Protein AF-A0A8T7CJ68-F1 (afdb_monomer)

Radius of gyration: 16.73 Å; Cα contacts (8 Å, |Δi|>4): 146; chains: 1; bounding box: 35×22×55 Å

Secondary structure (DSSP, 8-state):
-HHHHHHHHHHHTS-HHHHHHHHHHHHHHHHHHTTSSS-EEEEEEEETTEEEEEEEESSHHHHHHHHHHHHTTTEEEEEEEEEEETTEEEEEEEEEE---

Solvent-accessible surface area (backbone atoms only — not comparable to full-atom values): 5619 Å² total; per-residue (Å²): 119,75,67,62,56,54,52,55,48,57,64,67,64,67,47,78,56,60,61,51,55,48,53,53,53,49,50,45,48,52,57,29,53,72,77,52,80,81,60,44,82,78,46,80,48,78,59,95,72,31,41,43,37,32,36,38,25,72,42,68,67,58,54,53,49,38,32,50,50,34,36,75,70,62,32,36,47,42,79,78,43,77,41,83,49,90,91,29,23,42,33,31,39,40,32,31,72,48,85,127

Foldseek 3Di:
DVPVVVVVVVVVVPDPVLVVLVVVLVVLLVVLPVVDPPKDWDDWDDDDQKIKTKMKAQDVVSVV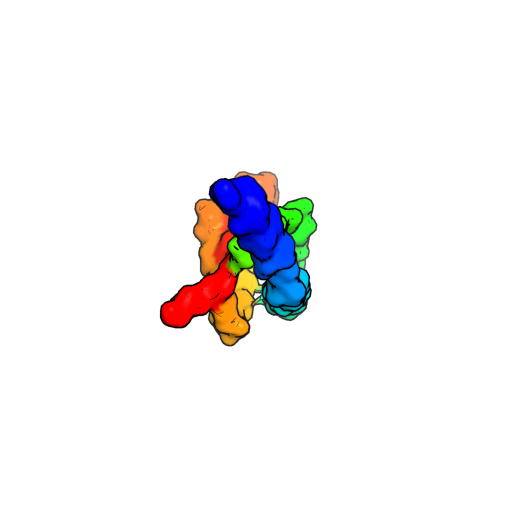SSQVSSVVVQKHKDFPDWDDDPRITTTIIMIGGDDD

Structure (mmCIF, N/CA/C/O backbone):
data_AF-A0A8T7CJ68-F1
#
_entry.id   AF-A0A8T7CJ68-F1
#
loop_
_atom_site.group_PDB
_atom_site.id
_atom_site.type_symbol
_atom_site.label_atom_id
_atom_site.label_alt_id
_atom_site.label_comp_id
_atom_site.label_asym_id
_atom_site.label_entity_id
_atom_site.label_seq_id
_atom_site.pdbx_PDB_ins_code
_atom_site.Cartn_x
_atom_site.Cartn_y
_atom_site.Cartn_z
_atom_site.occupancy
_atom_site.B_iso_or_equiv
_atom_site.auth_seq_id
_atom_site.auth_comp_id
_atom_site.auth_asym_id
_atom_site.auth_atom_id
_atom_site.pdbx_PDB_model_num
ATOM 1 N N . MET A 1 1 ? 7.778 11.797 -43.935 1.00 58.72 1 MET A N 1
ATOM 2 C CA . MET A 1 1 ? 8.279 10.645 -43.151 1.00 58.72 1 MET A CA 1
ATOM 3 C C . MET A 1 1 ? 7.898 10.678 -41.662 1.00 58.72 1 MET A C 1
ATOM 5 O O . MET A 1 1 ? 8.256 9.753 -40.956 1.00 58.72 1 MET A O 1
ATOM 9 N N . LEU A 1 2 ? 7.086 11.637 -41.191 1.00 69.50 2 LEU A N 1
ATOM 10 C CA . LEU A 1 2 ? 6.730 11.780 -39.765 1.00 69.50 2 LEU A CA 1
ATOM 11 C C . LEU A 1 2 ? 5.859 10.653 -39.166 1.00 69.50 2 LEU A C 1
ATOM 13 O O . LEU A 1 2 ? 5.864 10.462 -37.957 1.00 69.50 2 LEU A O 1
ATOM 17 N N . GLN A 1 3 ? 5.110 9.898 -39.975 1.00 66.50 3 GLN A N 1
ATOM 18 C CA . GLN A 1 3 ? 4.157 8.897 -39.461 1.00 66.50 3 GLN A CA 1
ATOM 19 C C . GLN A 1 3 ? 4.802 7.535 -39.153 1.00 66.50 3 GLN A C 1
ATOM 21 O O . GLN A 1 3 ? 4.348 6.822 -38.261 1.00 66.50 3 GLN A O 1
ATOM 26 N N . LEU A 1 4 ? 5.886 7.179 -39.849 1.00 71.75 4 LEU A N 1
ATOM 27 C CA . LEU A 1 4 ? 6.568 5.895 -39.652 1.00 71.75 4 LEU A CA 1
ATOM 28 C C . LEU A 1 4 ? 7.391 5.887 -38.350 1.00 71.75 4 LEU A C 1
ATOM 30 O O . LEU A 1 4 ? 7.451 4.875 -37.655 1.00 71.75 4 LEU A O 1
ATOM 34 N N . GLU A 1 5 ? 7.964 7.036 -37.981 1.00 65.69 5 GLU A N 1
ATOM 35 C CA . GLU A 1 5 ? 8.721 7.223 -36.735 1.00 65.69 5 GLU A CA 1
ATOM 36 C C . GLU A 1 5 ? 7.823 7.187 -35.489 1.00 65.69 5 GLU A C 1
ATOM 38 O O . GLU A 1 5 ? 8.207 6.623 -34.460 1.00 65.69 5 GLU A O 1
ATOM 43 N N . GLN A 1 6 ? 6.601 7.725 -35.590 1.00 69.44 6 GLN A N 1
ATOM 44 C CA . GLN A 1 6 ? 5.601 7.661 -34.517 1.00 69.44 6 GLN A CA 1
ATOM 45 C C . GLN A 1 6 ? 5.157 6.216 -34.258 1.00 69.44 6 GLN A C 1
ATOM 47 O O . GLN A 1 6 ? 5.093 5.782 -33.107 1.00 69.44 6 GLN A O 1
ATOM 52 N N . LEU A 1 7 ? 4.946 5.437 -35.323 1.00 66.69 7 LEU A N 1
ATOM 53 C CA . LEU A 1 7 ? 4.584 4.025 -35.214 1.00 66.69 7 LEU A CA 1
ATOM 54 C C . LEU A 1 7 ? 5.736 3.187 -34.630 1.00 66.69 7 LEU A C 1
ATOM 56 O O . LEU A 1 7 ? 5.523 2.399 -33.711 1.00 66.69 7 LEU A O 1
ATOM 60 N N . ALA A 1 8 ? 6.977 3.411 -35.073 1.00 69.56 8 ALA A N 1
ATOM 61 C CA . ALA A 1 8 ? 8.150 2.710 -34.542 1.00 69.56 8 ALA A CA 1
ATOM 62 C C . ALA A 1 8 ? 8.456 3.052 -33.070 1.00 69.56 8 ALA A C 1
ATOM 64 O O . ALA A 1 8 ? 8.986 2.210 -32.343 1.00 69.56 8 ALA A O 1
ATOM 65 N N . SER A 1 9 ? 8.119 4.265 -32.621 1.00 62.09 9 SER A N 1
ATOM 66 C CA . SER A 1 9 ? 8.210 4.662 -31.208 1.00 62.09 9 SER A CA 1
ATOM 67 C C . SER A 1 9 ? 7.143 3.976 -30.353 1.00 62.09 9 SER A C 1
ATOM 69 O O . SER A 1 9 ? 7.448 3.520 -29.255 1.00 62.09 9 SER A O 1
ATOM 71 N N . SER A 1 10 ? 5.919 3.816 -30.872 1.00 64.12 10 SER A N 1
ATOM 72 C CA . SER A 1 10 ? 4.845 3.108 -30.157 1.00 64.12 10 SER A CA 1
ATOM 73 C C . SER A 1 10 ? 5.138 1.616 -29.957 1.00 64.12 10 SER A C 1
ATOM 75 O O . SER A 1 10 ? 4.824 1.061 -28.911 1.00 64.12 10 SER A O 1
ATOM 77 N N . LEU A 1 11 ? 5.824 0.988 -30.919 1.00 63.09 11 LEU A N 1
ATOM 78 C CA . LEU A 1 11 ? 6.214 -0.424 -30.849 1.00 63.09 11 LEU A CA 1
ATOM 79 C C . LEU A 1 11 ? 7.421 -0.663 -29.931 1.00 63.09 11 LEU A C 1
ATOM 81 O O . LEU A 1 11 ? 7.534 -1.730 -29.339 1.00 63.09 11 LEU A O 1
ATOM 85 N N . ARG A 1 12 ? 8.305 0.331 -29.774 1.00 59.38 12 ARG A N 1
ATOM 86 C CA . ARG A 1 12 ? 9.404 0.299 -28.792 1.00 59.38 12 ARG A CA 1
ATOM 87 C C . ARG A 1 12 ? 8.955 0.614 -27.362 1.00 59.38 12 ARG A C 1
ATOM 89 O O . ARG A 1 12 ? 9.674 0.276 -26.432 1.00 59.38 12 ARG A O 1
ATOM 96 N N . GLY A 1 13 ? 7.796 1.252 -27.198 1.00 54.31 13 GLY A N 1
ATOM 97 C CA . GLY A 1 13 ? 7.186 1.560 -25.900 1.00 54.31 13 GLY A CA 1
ATOM 98 C C . GLY A 1 13 ? 6.382 0.411 -25.282 1.00 54.31 13 GLY A C 1
ATOM 99 O O . GLY A 1 13 ? 5.922 0.546 -24.153 1.00 54.31 13 GLY A O 1
ATOM 100 N N . GLY A 1 14 ? 6.215 -0.713 -25.989 1.00 54.91 14 GLY A N 1
ATOM 101 C CA . GLY A 1 14 ? 5.699 -1.960 -25.419 1.00 54.91 14 GLY A CA 1
AT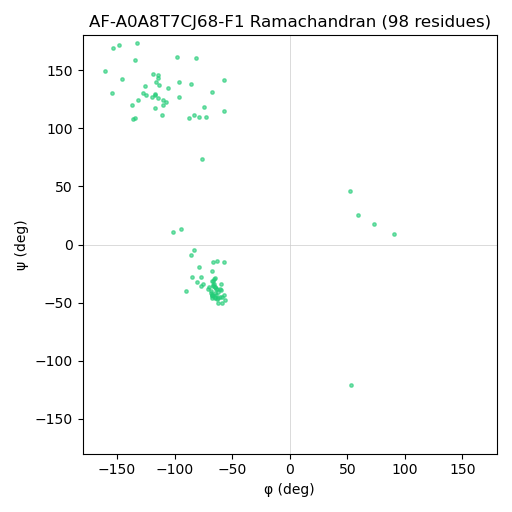OM 102 C C . GLY A 1 14 ? 6.788 -2.634 -24.594 1.00 54.91 14 GLY A C 1
ATOM 103 O O . GLY A 1 14 ? 7.436 -3.567 -25.062 1.00 54.91 14 GLY A O 1
ATOM 104 N N . SER A 1 15 ? 7.065 -2.078 -23.416 1.00 54.12 15 SER A N 1
ATOM 105 C CA . SER A 1 15 ? 8.166 -2.522 -22.575 1.00 54.12 15 SER A CA 1
ATOM 106 C C . SER A 1 15 ? 7.831 -3.850 -21.908 1.00 54.12 15 SER A C 1
ATOM 108 O O . SER A 1 15 ? 6.939 -3.920 -21.074 1.00 54.12 15 SER A O 1
ATOM 110 N N . LEU A 1 16 ? 8.615 -4.888 -22.193 1.00 52.72 16 LEU 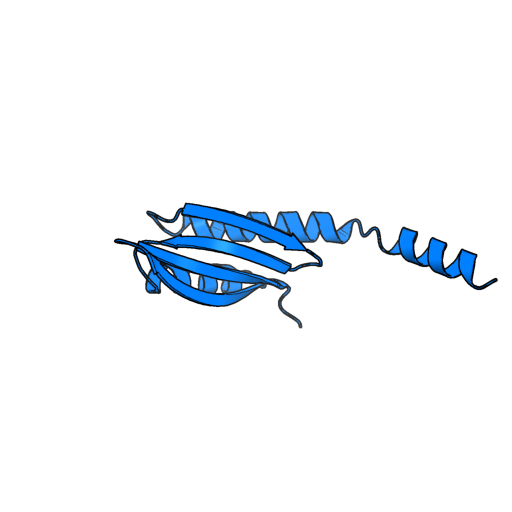A N 1
ATOM 111 C CA . LEU A 1 16 ? 8.670 -6.093 -21.356 1.00 52.72 16 LEU A CA 1
ATOM 112 C C . LEU A 1 16 ? 9.058 -5.769 -19.897 1.00 52.72 16 LEU A C 1
ATOM 114 O O . LEU A 1 16 ? 8.873 -6.618 -19.033 1.00 52.72 16 LEU A O 1
ATOM 118 N N . SER A 1 17 ? 9.578 -4.563 -19.615 1.00 60.94 17 SER A N 1
ATOM 119 C CA . SER A 1 17 ? 9.808 -4.108 -18.241 1.00 60.94 17 SER A CA 1
ATOM 120 C C . SER A 1 17 ? 8.499 -3.864 -17.497 1.00 60.94 17 SER A C 1
ATOM 122 O O . SER A 1 17 ? 8.376 -4.327 -16.380 1.00 60.94 17 SER A O 1
ATOM 124 N N . SER A 1 18 ? 7.470 -3.260 -18.109 1.00 66.88 18 SER A N 1
ATOM 125 C CA . SER A 1 18 ? 6.303 -2.783 -17.348 1.00 66.88 18 SER A CA 1
ATOM 126 C C . SER A 1 18 ? 5.493 -3.897 -16.686 1.00 66.88 18 SER A C 1
ATOM 128 O O . SER A 1 18 ? 4.864 -3.660 -15.652 1.00 66.88 18 SER A O 1
ATOM 130 N N . ASP A 1 19 ? 5.501 -5.089 -17.290 1.00 68.25 19 ASP A N 1
ATOM 131 C CA . ASP A 1 19 ? 4.867 -6.290 -16.740 1.00 68.25 19 ASP A CA 1
ATOM 132 C C . ASP A 1 19 ? 5.715 -6.908 -15.615 1.00 68.25 19 ASP A C 1
ATOM 134 O O . ASP A 1 19 ? 5.163 -7.392 -14.628 1.00 68.25 19 ASP A O 1
ATOM 138 N N . ALA A 1 20 ? 7.047 -6.864 -15.730 1.00 72.56 20 ALA A N 1
ATOM 139 C CA . ALA A 1 20 ? 7.959 -7.276 -14.664 1.00 72.56 20 ALA A CA 1
ATOM 140 C C . ALA A 1 20 ? 7.870 -6.320 -13.461 1.00 72.56 20 ALA A C 1
ATOM 142 O O . ALA A 1 20 ? 7.697 -6.781 -12.335 1.00 72.56 20 ALA A O 1
ATOM 143 N N . ASP A 1 21 ? 7.853 -5.010 -13.724 1.00 85.38 21 ASP A N 1
ATOM 144 C CA . ASP A 1 21 ? 7.697 -3.942 -12.733 1.00 85.38 21 ASP A CA 1
ATOM 145 C C . ASP A 1 21 ? 6.350 -4.092 -11.994 1.00 85.38 21 ASP A C 1
ATOM 147 O O . ASP A 1 21 ? 6.268 -3.951 -10.774 1.00 85.38 21 ASP A O 1
ATOM 151 N N . PHE A 1 22 ? 5.277 -4.462 -12.710 1.00 90.38 22 PHE A N 1
ATOM 152 C CA . PHE A 1 22 ? 3.978 -4.756 -12.096 1.00 90.38 22 PHE A CA 1
ATOM 153 C C . PHE A 1 22 ? 4.039 -5.947 -11.134 1.00 90.38 22 PHE A C 1
ATOM 155 O O . PHE A 1 22 ? 3.533 -5.854 -10.014 1.00 90.38 22 PHE A O 1
ATOM 162 N N . LEU A 1 23 ? 4.611 -7.072 -11.576 1.00 92.06 23 LEU A N 1
ATOM 163 C CA . LEU A 1 23 ? 4.678 -8.290 -10.768 1.00 92.06 23 LEU A CA 1
ATOM 164 C C . LEU A 1 23 ? 5.554 -8.096 -9.526 1.00 92.06 23 LEU A C 1
ATOM 166 O O . LEU A 1 23 ? 5.195 -8.590 -8.461 1.00 92.06 23 LEU A O 1
ATOM 170 N N . GLU A 1 24 ? 6.645 -7.339 -9.635 1.00 91.75 24 GLU A N 1
ATOM 171 C CA . GLU A 1 24 ? 7.506 -6.981 -8.504 1.00 91.75 24 GLU A CA 1
ATOM 172 C C . GLU A 1 24 ? 6.774 -6.102 -7.477 1.00 91.75 24 GLU A C 1
ATOM 174 O O . GLU A 1 24 ? 6.801 -6.380 -6.272 1.00 91.75 24 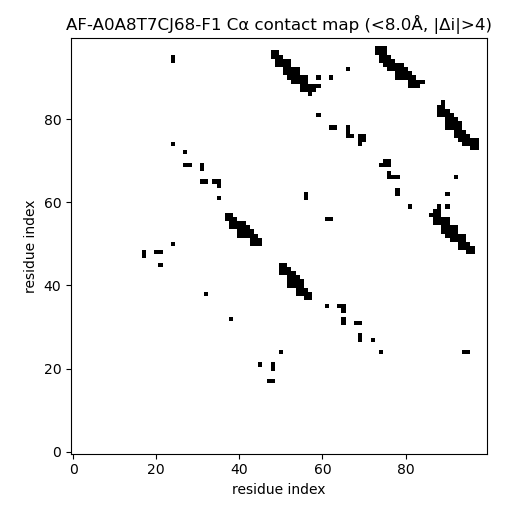GLU A O 1
ATOM 179 N N . MET A 1 25 ? 6.039 -5.081 -7.937 1.00 93.94 25 MET A N 1
ATOM 180 C CA . MET A 1 25 ? 5.207 -4.259 -7.050 1.00 93.94 25 MET A CA 1
ATOM 181 C C . MET A 1 25 ? 4.087 -5.076 -6.394 1.00 93.94 25 MET A C 1
ATOM 183 O O . MET A 1 25 ? 3.776 -4.869 -5.220 1.00 93.94 25 MET A O 1
ATOM 187 N N . LEU A 1 26 ? 3.479 -6.009 -7.133 1.00 95.19 26 LEU A N 1
ATOM 188 C CA . LEU A 1 26 ? 2.418 -6.871 -6.618 1.00 95.19 26 LEU A CA 1
ATOM 189 C C . LEU A 1 26 ? 2.943 -7.856 -5.565 1.00 95.19 26 LEU A C 1
ATOM 191 O O . LEU A 1 26 ? 2.273 -8.066 -4.554 1.00 95.19 26 LEU A O 1
ATOM 195 N N . ASP A 1 27 ? 4.130 -8.426 -5.773 1.00 95.00 27 ASP A N 1
ATOM 196 C CA . ASP A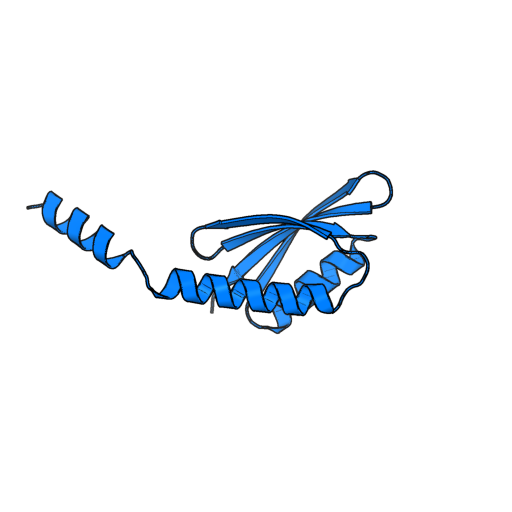 1 27 ? 4.791 -9.285 -4.788 1.00 95.00 27 ASP A CA 1
ATOM 197 C C . ASP A 1 27 ? 5.114 -8.501 -3.509 1.00 95.00 27 ASP A C 1
ATOM 199 O O . ASP A 1 27 ? 4.732 -8.910 -2.411 1.00 95.00 27 ASP A O 1
ATOM 203 N N . THR A 1 28 ? 5.689 -7.304 -3.657 1.00 95.00 28 THR A N 1
ATOM 204 C CA . THR A 1 28 ? 5.976 -6.391 -2.539 1.00 95.00 28 THR A CA 1
ATOM 205 C C . THR A 1 28 ? 4.709 -6.041 -1.749 1.00 95.00 28 THR A C 1
ATOM 207 O O . THR A 1 28 ? 4.709 -6.065 -0.513 1.00 95.00 28 THR A O 1
ATOM 210 N N . LEU A 1 29 ? 3.601 -5.755 -2.446 1.00 94.69 29 LEU A N 1
ATOM 211 C CA . LEU A 1 29 ? 2.297 -5.522 -1.824 1.00 94.69 29 LEU A CA 1
ATOM 212 C C . LEU A 1 29 ? 1.799 -6.766 -1.079 1.00 94.69 29 LEU A C 1
ATOM 214 O O . LEU A 1 29 ? 1.335 -6.649 0.054 1.00 94.69 29 LEU A O 1
ATOM 218 N N . GLY A 1 30 ? 1.893 -7.948 -1.689 1.00 94.19 30 GLY A N 1
ATOM 219 C CA . GLY A 1 30 ? 1.486 -9.210 -1.071 1.00 94.19 30 GLY A CA 1
ATOM 220 C C . GLY A 1 30 ? 2.253 -9.493 0.221 1.00 94.19 30 GLY A C 1
ATOM 221 O O . GLY A 1 30 ? 1.649 -9.810 1.247 1.00 94.19 30 GLY A O 1
ATOM 222 N N . GLN A 1 31 ? 3.572 -9.296 0.204 1.00 93.69 31 GLN A N 1
ATOM 223 C CA . GLN A 1 31 ? 4.416 -9.402 1.393 1.00 93.69 31 GLN A CA 1
ATOM 224 C C . GLN A 1 31 ? 4.007 -8.389 2.469 1.00 93.69 31 GLN A C 1
ATOM 226 O O . GLN A 1 31 ? 3.848 -8.770 3.628 1.00 93.69 31 GLN A O 1
ATOM 231 N N . ALA A 1 32 ? 3.764 -7.125 2.103 1.00 93.50 32 ALA A N 1
ATOM 232 C CA . ALA A 1 32 ? 3.343 -6.093 3.048 1.00 93.50 32 ALA A CA 1
ATOM 233 C C . ALA A 1 32 ? 1.972 -6.394 3.677 1.00 93.50 32 ALA A C 1
ATOM 235 O O . ALA A 1 32 ? 1.822 -6.283 4.894 1.00 93.50 32 ALA A O 1
ATOM 236 N N . LEU A 1 33 ? 0.988 -6.831 2.888 1.00 92.69 33 LEU A N 1
ATOM 237 C CA . LEU A 1 33 ? -0.340 -7.192 3.392 1.00 92.69 33 LEU A CA 1
ATOM 238 C C . LEU A 1 33 ? -0.304 -8.430 4.298 1.00 92.69 33 LEU A C 1
ATOM 240 O O . LEU A 1 33 ? -1.053 -8.483 5.266 1.00 92.69 33 LEU A O 1
ATOM 244 N N . ASN A 1 34 ? 0.611 -9.377 4.070 1.00 91.31 34 ASN A N 1
ATOM 245 C CA . ASN A 1 34 ? 0.791 -10.538 4.951 1.00 91.31 34 ASN A CA 1
ATOM 246 C C . ASN A 1 34 ? 1.312 -10.180 6.357 1.00 91.31 34 ASN A C 1
ATOM 248 O O . ASN A 1 34 ? 1.247 -11.011 7.261 1.00 91.31 34 ASN A O 1
ATOM 252 N N . THR A 1 35 ? 1.838 -8.966 6.562 1.00 88.00 35 THR A N 1
ATOM 253 C CA . THR A 1 35 ? 2.334 -8.514 7.879 1.00 88.00 35 THR A CA 1
ATOM 254 C C . THR A 1 35 ? 1.258 -7.909 8.779 1.00 88.00 35 THR A C 1
ATOM 256 O O . THR A 1 35 ? 1.528 -7.632 9.950 1.00 88.00 35 THR A O 1
ATOM 259 N N . VAL A 1 36 ? 0.053 -7.685 8.252 1.00 87.69 36 VAL A N 1
ATOM 260 C CA . VAL A 1 36 ? -1.046 -7.031 8.964 1.00 87.69 36 VAL A CA 1
ATOM 261 C C . VAL A 1 36 ? -2.296 -7.903 8.943 1.00 87.69 36 VAL A C 1
ATOM 263 O O . VAL A 1 36 ? -2.667 -8.483 7.926 1.00 87.69 36 VAL A O 1
ATOM 266 N N . SER A 1 37 ? -2.962 -7.999 10.088 1.00 82.81 37 SER A N 1
ATOM 267 C CA . SER A 1 37 ? -4.250 -8.682 10.207 1.00 82.81 37 SER A CA 1
ATOM 268 C C . SER A 1 37 ? -5.389 -7.759 9.761 1.00 82.81 37 SER A C 1
ATOM 270 O O . SER A 1 37 ? -5.237 -6.539 9.751 1.00 82.81 37 SER A O 1
ATOM 272 N N . GLU A 1 38 ? -6.547 -8.336 9.429 1.00 88.56 38 GLU A N 1
ATOM 273 C CA . GLU A 1 38 ? -7.821 -7.599 9.292 1.00 88.56 38 GLU A CA 1
ATOM 274 C C . GLU A 1 38 ? -7.821 -6.472 8.239 1.00 88.56 38 GLU A C 1
ATOM 276 O O . GLU A 1 38 ? -8.615 -5.537 8.306 1.00 88.56 38 GLU A O 1
ATOM 281 N N . THR A 1 39 ? -6.958 -6.575 7.225 1.00 93.88 39 THR A N 1
ATOM 282 C CA . THR A 1 39 ? -6.929 -5.647 6.088 1.00 93.88 39 THR A CA 1
ATOM 283 C C . THR A 1 39 ? -7.510 -6.307 4.843 1.00 93.88 39 THR A C 1
ATOM 285 O O . THR A 1 39 ? -7.163 -7.437 4.506 1.00 93.88 39 THR A O 1
ATOM 288 N N . THR A 1 40 ? -8.377 -5.593 4.128 1.00 94.75 40 THR A N 1
ATOM 289 C CA . THR A 1 40 ? -8.970 -6.053 2.864 1.00 94.75 40 THR A CA 1
ATOM 290 C C . THR A 1 40 ? -8.548 -5.146 1.715 1.00 94.75 40 THR A C 1
ATOM 292 O O . THR A 1 40 ? -8.701 -3.928 1.791 1.00 94.7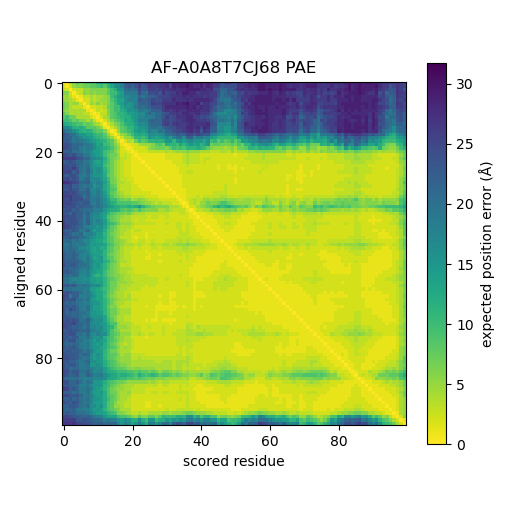5 40 THR A O 1
ATOM 295 N N . LEU A 1 41 ? -8.056 -5.736 0.622 1.00 95.44 41 LEU A N 1
ATOM 296 C CA . LEU A 1 41 ? -7.832 -5.032 -0.640 1.00 95.44 41 LEU A CA 1
ATOM 297 C C . LEU A 1 41 ? -9.147 -4.965 -1.426 1.00 95.44 41 LEU A C 1
ATOM 299 O O . LEU A 1 41 ? -9.641 -5.983 -1.901 1.00 95.44 41 LEU A O 1
ATOM 303 N N . GLY A 1 42 ? -9.712 -3.766 -1.565 1.00 95.56 42 GLY A N 1
ATOM 304 C CA . GLY A 1 42 ? -10.963 -3.551 -2.297 1.00 95.56 42 GLY A CA 1
ATOM 305 C C . GLY A 1 42 ? -10.755 -3.260 -3.783 1.00 95.56 42 GLY A C 1
ATOM 306 O O . GLY A 1 42 ? -11.507 -3.744 -4.626 1.00 95.56 42 GLY A O 1
ATOM 307 N N . LYS A 1 43 ? -9.733 -2.465 -4.120 1.00 96.88 43 LYS A N 1
ATOM 308 C CA . LYS A 1 43 ? -9.418 -2.099 -5.507 1.00 96.88 43 LYS A CA 1
ATOM 309 C C . LYS A 1 43 ? -7.917 -1.960 -5.715 1.00 96.88 43 LYS A C 1
ATOM 311 O O . LYS A 1 43 ? -7.234 -1.410 -4.853 1.00 96.88 43 LYS A O 1
ATOM 316 N N . LEU A 1 44 ? -7.453 -2.391 -6.884 1.00 96.50 44 LEU A N 1
ATOM 317 C CA . LEU A 1 44 ? -6.107 -2.167 -7.396 1.00 96.50 44 LEU A CA 1
ATOM 318 C C . LEU A 1 44 ? -6.215 -1.659 -8.836 1.00 96.50 44 LEU A C 1
ATOM 320 O O . LEU A 1 44 ? -6.826 -2.314 -9.678 1.00 96.50 44 LEU A O 1
ATOM 324 N N . ASP A 1 45 ? -5.615 -0.504 -9.113 1.00 95.81 45 ASP A N 1
ATOM 325 C CA . ASP A 1 45 ? -5.437 0.033 -10.461 1.00 95.81 45 ASP A CA 1
ATOM 326 C C . ASP A 1 45 ? -3.936 0.194 -10.734 1.00 95.81 45 ASP A C 1
ATOM 328 O O . ASP A 1 45 ? -3.241 0.857 -9.968 1.00 95.81 45 ASP A O 1
ATOM 332 N N . TYR A 1 46 ? -3.432 -0.366 -11.835 1.00 93.88 46 TYR A N 1
ATOM 333 C CA . TYR A 1 46 ? -2.040 -0.183 -12.258 1.00 93.88 46 TYR A CA 1
ATOM 334 C C . TYR A 1 46 ? -1.970 0.535 -13.603 1.00 93.88 46 TYR A C 1
ATOM 336 O O . TYR A 1 46 ? -2.634 0.148 -14.569 1.00 93.88 46 TYR A O 1
ATOM 344 N N . ARG A 1 47 ? -1.173 1.604 -13.670 1.00 89.75 47 ARG A N 1
ATOM 345 C CA . ARG A 1 47 ? -0.942 2.370 -14.897 1.00 89.75 47 ARG A CA 1
ATOM 346 C C . ARG A 1 47 ? 0.407 3.074 -14.831 1.00 89.75 47 ARG A C 1
ATOM 348 O O . ARG A 1 47 ? 0.662 3.815 -13.890 1.00 89.75 47 ARG A O 1
ATOM 355 N N . ASN A 1 48 ? 1.215 2.922 -15.880 1.00 87.50 48 ASN A N 1
ATOM 356 C CA . ASN A 1 48 ? 2.473 3.656 -16.070 1.00 87.50 48 ASN A CA 1
ATOM 357 C C . ASN A 1 48 ? 3.431 3.568 -14.857 1.00 87.50 48 ASN A C 1
ATOM 359 O O . ASN A 1 48 ? 3.937 4.596 -14.413 1.00 87.50 48 ASN A O 1
ATOM 363 N N . GLY A 1 49 ? 3.640 2.371 -14.290 1.00 89.56 49 GLY A N 1
ATOM 364 C CA . GLY A 1 49 ? 4.555 2.179 -13.150 1.00 89.56 49 GLY A CA 1
ATOM 365 C C . GLY A 1 49 ? 4.028 2.718 -11.816 1.00 89.56 49 GLY A C 1
ATOM 366 O O . GLY A 1 49 ? 4.796 2.976 -10.894 1.00 89.56 49 GLY A O 1
ATOM 367 N N . THR A 1 50 ? 2.720 2.958 -11.717 1.00 93.75 50 THR A N 1
ATOM 368 C CA . THR A 1 50 ? 2.055 3.400 -10.490 1.00 93.75 50 THR A CA 1
ATOM 369 C C . THR A 1 50 ? 0.887 2.475 -10.186 1.00 93.75 50 THR A C 1
ATOM 371 O O . THR A 1 50 ? 0.059 2.206 -11.059 1.00 93.75 50 THR A O 1
ATOM 374 N N . MET A 1 51 ? 0.824 2.005 -8.944 1.00 96.06 51 MET A N 1
ATOM 375 C CA . MET A 1 51 ? -0.238 1.165 -8.409 1.00 96.06 51 MET A CA 1
ATOM 376 C C . MET A 1 51 ? -1.044 1.967 -7.384 1.00 96.06 51 MET A C 1
ATOM 378 O O . MET A 1 51 ? -0.549 2.312 -6.314 1.00 96.06 51 MET A O 1
ATOM 382 N N . ASP A 1 52 ? -2.292 2.278 -7.719 1.00 97.69 52 ASP A N 1
ATOM 383 C CA . ASP A 1 52 ? -3.244 2.927 -6.821 1.00 9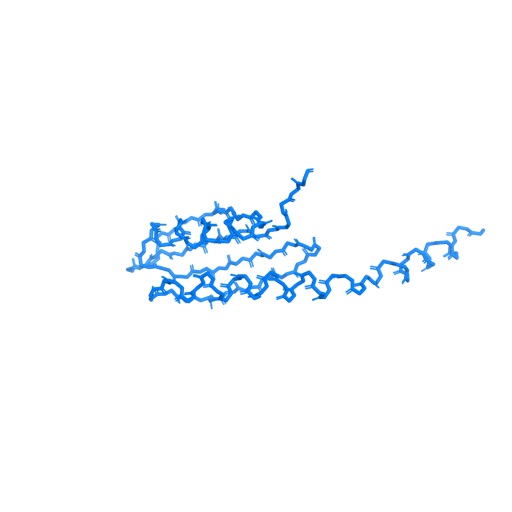7.69 52 ASP A CA 1
ATOM 384 C C . ASP A 1 52 ? -4.129 1.857 -6.164 1.00 97.69 52 ASP A C 1
ATOM 386 O O . ASP A 1 52 ? -4.753 1.031 -6.834 1.00 97.69 52 ASP A O 1
ATOM 390 N N . LEU A 1 53 ? -4.195 1.882 -4.836 1.00 97.56 53 LEU A N 1
ATOM 391 C CA . LEU A 1 53 ? -4.873 0.887 -4.014 1.00 97.56 53 LEU A CA 1
ATOM 392 C C . LEU A 1 53 ? -5.996 1.516 -3.201 1.00 97.56 53 LEU A C 1
ATOM 394 O O . LEU A 1 53 ? -5.893 2.650 -2.731 1.00 97.56 53 LEU A O 1
ATOM 398 N N . THR A 1 54 ? -7.056 0.745 -2.985 1.00 98.00 54 THR A N 1
ATOM 399 C CA . THR A 1 54 ? -8.065 1.011 -1.957 1.00 98.00 54 THR A CA 1
ATOM 400 C C . THR A 1 54 ? -8.048 -0.128 -0.953 1.00 98.00 54 THR A C 1
ATOM 402 O O . THR A 1 54 ? -8.328 -1.271 -1.318 1.00 98.00 54 THR A O 1
ATOM 405 N N . LEU A 1 55 ? -7.725 0.196 0.295 1.00 97.06 55 LEU A N 1
ATOM 406 C CA . LEU A 1 55 ? -7.654 -0.738 1.411 1.00 97.06 55 LEU A CA 1
ATOM 407 C C . LEU A 1 55 ? -8.730 -0.398 2.441 1.00 97.06 55 LEU A C 1
ATOM 409 O O . LEU A 1 55 ? -9.013 0.775 2.674 1.00 97.06 55 LEU A O 1
ATOM 413 N N . THR A 1 56 ? -9.276 -1.417 3.089 1.00 97.44 56 THR A N 1
ATOM 414 C CA . THR A 1 56 ? -10.043 -1.277 4.330 1.00 97.44 56 THR A CA 1
ATOM 415 C C . THR A 1 56 ? -9.213 -1.879 5.453 1.00 97.44 56 THR A C 1
ATOM 417 O O . THR A 1 56 ? -8.804 -3.032 5.342 1.00 97.44 56 THR A O 1
ATOM 420 N N . ALA A 1 57 ? -8.943 -1.102 6.497 1.00 96.62 57 ALA A N 1
ATOM 421 C CA . ALA A 1 57 ? -8.106 -1.472 7.637 1.00 96.62 57 ALA A CA 1
ATOM 422 C C . ALA A 1 57 ? -8.792 -1.066 8.956 1.00 96.62 57 ALA A C 1
ATOM 424 O O . ALA A 1 57 ? -9.651 -0.183 8.930 1.00 96.62 57 ALA A O 1
ATOM 425 N N . PRO A 1 58 ? -8.430 -1.662 10.105 1.00 96.50 58 PRO A N 1
ATOM 426 C CA . PRO A 1 58 ? -9.046 -1.322 11.391 1.00 96.50 58 PRO A CA 1
ATOM 427 C C . PRO A 1 58 ? -8.708 0.101 11.861 1.00 96.50 58 PRO A C 1
ATOM 429 O O . PRO A 1 58 ? -9.523 0.754 12.505 1.00 96.50 58 PRO A O 1
ATOM 432 N N . ASP A 1 59 ? -7.520 0.606 11.521 1.00 95.88 59 ASP A N 1
ATOM 433 C CA . ASP A 1 59 ? -7.037 1.918 11.945 1.00 95.88 59 ASP A CA 1
ATOM 434 C C . ASP A 1 59 ? -6.023 2.515 10.951 1.00 95.88 59 ASP A C 1
ATOM 436 O O . ASP A 1 59 ? -5.546 1.862 10.016 1.00 95.88 59 ASP A O 1
ATOM 440 N N . VAL A 1 60 ? -5.708 3.800 11.144 1.00 95.38 60 VAL A N 1
ATOM 441 C CA . VAL A 1 60 ? -4.716 4.526 10.332 1.00 95.38 60 VAL A CA 1
ATOM 442 C C . VAL A 1 60 ? -3.307 3.967 10.555 1.00 95.38 60 VAL A C 1
ATOM 444 O O . VAL A 1 60 ? -2.541 3.854 9.601 1.00 95.38 60 VAL A O 1
ATOM 447 N N . ASP A 1 61 ? -2.987 3.530 11.775 1.00 95.69 61 ASP A N 1
ATOM 448 C CA . ASP A 1 61 ? -1.682 2.953 12.116 1.00 95.69 61 ASP A CA 1
ATOM 449 C C . ASP A 1 61 ? -1.370 1.698 11.286 1.00 95.69 61 ASP A C 1
ATOM 451 O O . ASP A 1 61 ? -0.214 1.435 10.940 1.00 95.69 61 ASP A O 1
ATOM 455 N N . THR A 1 62 ? -2.392 0.912 10.947 1.00 96.19 62 THR A N 1
ATOM 456 C CA . THR A 1 62 ? -2.281 -0.258 10.075 1.00 96.19 62 THR A CA 1
ATOM 457 C C . THR A 1 62 ? -1.941 0.155 8.646 1.00 96.19 62 THR A C 1
ATOM 459 O O . THR A 1 62 ? -1.025 -0.418 8.054 1.00 96.19 62 THR A O 1
ATOM 462 N N . LEU A 1 63 ? -2.581 1.201 8.111 1.00 96.50 63 LEU A N 1
ATOM 463 C CA . LEU A 1 63 ? -2.233 1.761 6.798 1.00 96.50 63 LEU A CA 1
ATOM 464 C C . LEU A 1 63 ? -0.792 2.303 6.774 1.00 96.50 63 LEU A C 1
ATOM 466 O O . LEU A 1 63 ? -0.051 2.047 5.822 1.00 96.50 63 LEU A O 1
ATOM 470 N N . ASP A 1 64 ? -0.365 2.975 7.845 1.00 96.25 64 ASP A N 1
ATOM 471 C CA . ASP A 1 64 ? 1.002 3.484 8.006 1.00 96.25 64 ASP A CA 1
ATOM 472 C C . ASP A 1 64 ? 2.045 2.362 8.079 1.00 96.25 64 ASP A C 1
ATOM 474 O O . ASP A 1 64 ? 3.166 2.508 7.583 1.00 96.25 64 ASP A O 1
ATOM 478 N N . LYS A 1 65 ? 1.722 1.232 8.719 1.00 96.31 65 LYS A N 1
ATOM 479 C CA . LYS A 1 65 ? 2.598 0.047 8.742 1.00 96.31 65 LYS A CA 1
ATOM 480 C C . LYS A 1 65 ? 2.753 -0.551 7.347 1.00 96.31 65 LYS A C 1
ATOM 482 O O . LYS A 1 65 ? 3.881 -0.816 6.941 1.00 96.31 65 LYS A O 1
ATOM 487 N N . ILE A 1 66 ? 1.654 -0.704 6.605 1.00 96.31 66 ILE A N 1
ATOM 488 C CA . ILE A 1 66 ? 1.678 -1.212 5.224 1.00 96.31 66 ILE A CA 1
ATOM 489 C C . ILE A 1 66 ? 2.557 -0.313 4.350 1.00 96.31 66 ILE A C 1
ATOM 491 O O . ILE A 1 66 ? 3.475 -0.805 3.696 1.00 96.31 66 ILE A O 1
ATOM 495 N N . SER A 1 67 ? 2.324 1.003 4.393 1.00 95.94 67 SER A N 1
ATOM 496 C CA . SER A 1 67 ? 3.104 1.982 3.632 1.00 95.94 67 SER A CA 1
ATOM 497 C C . SER A 1 67 ? 4.605 1.886 3.940 1.00 95.94 67 SER A C 1
ATOM 499 O O . SER A 1 67 ? 5.428 1.755 3.035 1.00 95.94 67 SER A O 1
ATOM 501 N N . ARG A 1 68 ? 4.976 1.837 5.226 1.00 96.00 68 ARG A N 1
ATOM 502 C CA . ARG A 1 68 ? 6.381 1.695 5.644 1.00 96.00 68 ARG A CA 1
ATOM 503 C C . ARG A 1 68 ? 7.012 0.372 5.216 1.00 96.00 68 ARG A C 1
ATOM 505 O O . ARG A 1 68 ? 8.178 0.371 4.837 1.00 96.00 68 ARG A O 1
ATOM 512 N N . ASN A 1 69 ? 6.271 -0.733 5.258 1.00 95.44 69 ASN A N 1
ATOM 513 C CA . ASN A 1 69 ? 6.777 -2.037 4.823 1.00 95.44 69 ASN A CA 1
ATOM 514 C C . ASN A 1 69 ? 7.035 -2.074 3.313 1.00 95.44 69 ASN A C 1
ATOM 516 O O . ASN A 1 69 ? 8.012 -2.676 2.876 1.00 95.44 69 ASN A O 1
ATOM 520 N N . ILE A 1 70 ? 6.201 -1.400 2.518 1.00 95.56 70 ILE A N 1
ATOM 521 C CA . ILE A 1 70 ? 6.436 -1.226 1.079 1.00 95.56 70 ILE A CA 1
ATOM 522 C C . ILE A 1 70 ? 7.665 -0.336 0.851 1.00 95.56 70 ILE A C 1
ATOM 524 O O . ILE A 1 70 ? 8.554 -0.697 0.082 1.00 95.56 70 ILE A O 1
ATOM 528 N N . ALA A 1 71 ? 7.766 0.783 1.575 1.00 94.25 71 ALA A N 1
ATOM 529 C CA . ALA A 1 71 ? 8.907 1.691 1.470 1.00 94.25 71 ALA A CA 1
ATOM 530 C C . ALA A 1 71 ? 10.244 1.027 1.840 1.00 94.25 71 ALA A C 1
ATOM 532 O O . ALA A 1 71 ? 11.262 1.237 1.183 1.00 94.25 71 ALA A O 1
ATOM 533 N N . GLY A 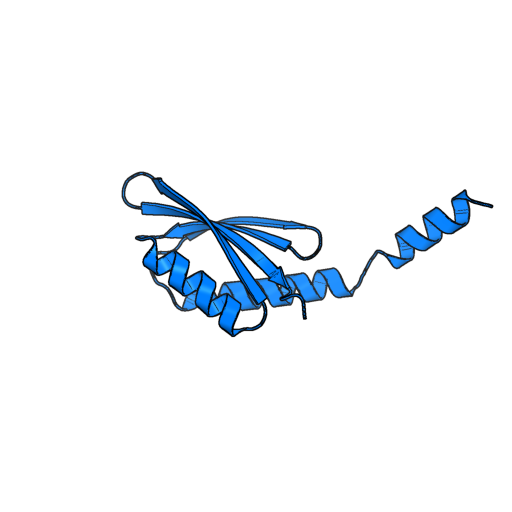1 72 ? 10.237 0.157 2.853 1.00 93.81 72 GLY A N 1
ATOM 534 C CA . GLY A 1 72 ? 11.404 -0.627 3.262 1.00 93.81 72 GLY A CA 1
ATOM 535 C C . GLY A 1 72 ? 11.913 -1.611 2.202 1.00 93.81 72 GLY A C 1
ATOM 536 O O . GLY A 1 72 ? 13.035 -2.094 2.327 1.00 93.81 72 GLY A O 1
ATOM 537 N N . GLN A 1 73 ? 11.121 -1.886 1.163 1.00 92.06 73 GLN A N 1
ATOM 538 C CA . GLN A 1 73 ? 11.463 -2.776 0.051 1.00 92.06 73 GLN A CA 1
ATOM 539 C C . GLN A 1 73 ? 11.895 -2.011 -1.214 1.00 92.06 73 GLN A C 1
ATOM 541 O O . GLN A 1 73 ? 12.070 -2.615 -2.265 1.00 92.06 73 GLN A O 1
ATOM 546 N N . GLY A 1 74 ? 12.120 -0.693 -1.122 1.00 90.88 74 GLY A N 1
ATOM 547 C CA . GLY A 1 74 ? 12.676 0.111 -2.219 1.00 90.88 74 GLY A CA 1
ATOM 548 C C . GLY A 1 74 ? 11.643 0.727 -3.166 1.00 90.88 74 GLY A C 1
ATOM 549 O O . GLY A 1 74 ? 12.022 1.303 -4.184 1.00 90.88 74 GLY A O 1
ATOM 550 N N . LEU A 1 75 ? 10.355 0.654 -2.826 1.00 94.00 75 LEU A N 1
ATOM 551 C CA . LEU A 1 75 ? 9.279 1.362 -3.524 1.00 94.00 75 LEU A CA 1
ATOM 552 C C . LEU A 1 75 ? 8.912 2.660 -2.788 1.00 94.00 75 LEU A C 1
ATOM 554 O O . LEU A 1 75 ? 9.189 2.822 -1.608 1.00 94.00 75 LEU A O 1
ATOM 558 N N . SER A 1 76 ? 8.249 3.592 -3.464 1.00 95.00 76 SER A N 1
ATOM 559 C CA . SER A 1 76 ? 7.535 4.682 -2.795 1.00 95.00 76 SER A CA 1
ATOM 560 C C . SER A 1 76 ? 6.137 4.209 -2.413 1.00 95.00 76 SER A C 1
ATOM 562 O O . SER A 1 76 ? 5.480 3.553 -3.220 1.00 95.00 76 SER A O 1
ATOM 564 N N . ALA A 1 77 ? 5.666 4.563 -1.218 1.00 96.12 77 ALA A N 1
ATOM 565 C CA . ALA A 1 77 ? 4.294 4.330 -0.784 1.00 96.12 77 ALA A CA 1
ATOM 566 C C . ALA A 1 77 ? 3.751 5.564 -0.057 1.00 96.12 77 ALA A C 1
ATOM 568 O O . ALA A 1 77 ? 4.281 5.997 0.964 1.00 96.12 77 ALA A O 1
ATOM 569 N N . GLU A 1 78 ? 2.671 6.134 -0.582 1.00 97.00 78 GLU A N 1
ATOM 570 C CA . GLU A 1 78 ? 2.050 7.342 -0.045 1.00 97.00 78 GLU A CA 1
ATOM 571 C C . GLU A 1 78 ? 0.574 7.101 0.261 1.00 97.00 78 GLU A C 1
ATOM 573 O O . GLU A 1 78 ? -0.196 6.686 -0.609 1.00 97.00 78 GLU A O 1
ATOM 578 N N . ILE A 1 79 ? 0.147 7.432 1.480 1.00 97.50 79 ILE A N 1
ATOM 579 C CA . ILE A 1 79 ? -1.273 7.456 1.838 1.00 97.50 79 ILE A CA 1
ATOM 580 C C . ILE A 1 79 ? -1.873 8.750 1.289 1.00 97.50 79 ILE A C 1
ATOM 582 O O . ILE A 1 79 ? -1.583 9.843 1.763 1.00 97.50 79 ILE A O 1
ATOM 586 N N . GLN A 1 80 ? -2.720 8.618 0.273 1.00 97.94 80 GLN A N 1
ATOM 587 C CA . GLN A 1 80 ? -3.398 9.735 -0.386 1.00 97.94 80 GLN A CA 1
ATOM 588 C C . GLN A 1 80 ? -4.620 10.206 0.415 1.00 97.94 80 GLN A C 1
ATOM 590 O O . GLN A 1 80 ? -4.978 11.381 0.388 1.00 97.94 80 GLN A O 1
ATOM 595 N N . SER A 1 81 ? -5.287 9.283 1.110 1.00 97.31 81 SER A N 1
ATOM 596 C CA . SER A 1 81 ? -6.410 9.583 2.000 1.00 97.31 81 SER A CA 1
ATOM 597 C C . SER A 1 81 ? -6.646 8.441 2.981 1.00 97.31 81 SER A C 1
ATOM 599 O O . SER A 1 81 ? -6.476 7.281 2.606 1.00 97.31 81 SER A O 1
ATOM 601 N N . ALA A 1 82 ? -7.133 8.756 4.177 1.00 97.12 82 ALA A N 1
ATOM 602 C CA . ALA A 1 82 ? -7.635 7.789 5.147 1.00 97.12 82 ALA A CA 1
ATOM 603 C C . ALA A 1 82 ? -8.940 8.334 5.733 1.00 97.12 82 ALA A C 1
ATOM 605 O O . ALA A 1 82 ? -8.928 9.322 6.463 1.00 97.12 82 ALA A O 1
ATOM 606 N N . ASN A 1 83 ? -10.066 7.728 5.359 1.00 96.88 83 ASN A N 1
ATOM 607 C CA . ASN A 1 83 ? -11.391 8.177 5.776 1.00 96.88 83 ASN A CA 1
ATOM 608 C C . ASN A 1 83 ? -12.055 7.101 6.628 1.00 96.88 83 ASN A C 1
ATOM 610 O O . ASN A 1 83 ? -11.967 5.920 6.301 1.00 96.88 83 ASN A O 1
ATOM 614 N N . GLN A 1 84 ? -12.750 7.507 7.688 1.00 95.94 84 GLN A N 1
ATOM 615 C CA . GLN A 1 84 ? -13.583 6.582 8.446 1.00 95.94 84 GLN A CA 1
ATOM 616 C C . GLN A 1 84 ? -14.770 6.126 7.590 1.00 95.94 84 GLN A C 1
ATOM 618 O O . GLN A 1 84 ? -15.458 6.949 6.982 1.00 95.94 84 GLN A O 1
ATOM 623 N N . GLN A 1 85 ? -14.997 4.819 7.554 1.00 93.88 85 GLN A N 1
ATOM 624 C CA . GLN A 1 85 ? -16.136 4.180 6.917 1.00 93.88 85 GLN A CA 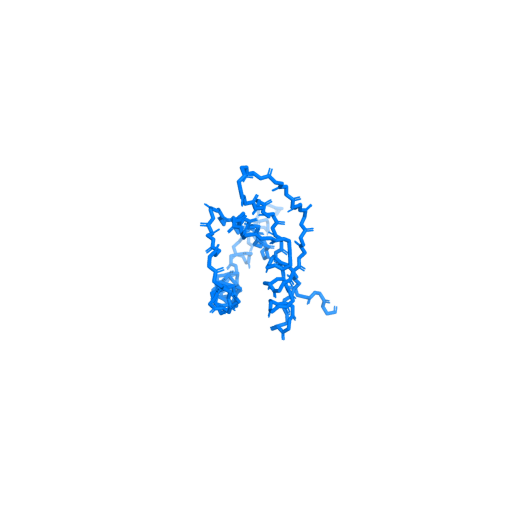1
ATOM 625 C C . GLN A 1 85 ? -16.679 3.129 7.883 1.00 93.88 85 GLN A C 1
ATOM 627 O O . GLN A 1 85 ? -16.045 2.099 8.105 1.00 93.88 85 GLN A O 1
ATOM 632 N N . ASP A 1 86 ? -17.846 3.414 8.457 1.00 90.50 86 ASP A N 1
ATOM 633 C CA . ASP A 1 86 ? -18.448 2.613 9.524 1.00 90.50 86 ASP A CA 1
ATOM 634 C C . ASP A 1 86 ? -17.451 2.416 10.691 1.00 90.50 86 ASP A C 1
ATOM 636 O O . ASP A 1 86 ? -16.952 3.399 11.252 1.00 90.50 86 ASP A O 1
ATOM 640 N N . ASP A 1 87 ? -17.125 1.165 11.017 1.00 92.06 87 ASP A N 1
ATOM 641 C CA . ASP A 1 87 ? -16.195 0.781 12.087 1.00 92.06 87 ASP A CA 1
ATOM 642 C C . ASP A 1 87 ? -14.751 0.553 11.588 1.00 92.06 87 ASP A C 1
ATOM 644 O O . ASP A 1 87 ? -13.928 -0.016 12.301 1.00 92.06 87 ASP A O 1
ATOM 648 N N . ALA A 1 88 ? -14.431 0.973 10.360 1.00 95.75 88 ALA A N 1
ATOM 649 C CA . ALA A 1 88 ? -13.123 0.781 9.740 1.00 95.75 88 ALA A CA 1
ATOM 650 C C . ALA A 1 88 ? -12.588 2.068 9.091 1.00 95.75 88 ALA A C 1
ATOM 652 O O . ALA A 1 88 ? -13.268 3.092 8.984 1.00 95.75 88 ALA A O 1
ATOM 653 N N . ILE A 1 89 ? -11.344 2.012 8.622 1.00 97.31 89 ILE A N 1
ATOM 654 C CA . ILE A 1 89 ? -10.697 3.060 7.838 1.00 97.31 89 ILE A CA 1
ATOM 655 C C . ILE A 1 89 ? -10.573 2.603 6.386 1.00 97.31 89 ILE A C 1
ATOM 657 O O . ILE A 1 89 ? -9.926 1.599 6.087 1.00 97.31 89 ILE A O 1
ATOM 661 N N . GLN A 1 90 ? -11.141 3.380 5.464 1.00 97.81 90 GLN A N 1
ATOM 662 C CA . GLN A 1 90 ? -10.879 3.255 4.037 1.00 97.81 90 GLN A CA 1
ATOM 663 C C . GLN A 1 90 ? -9.659 4.109 3.663 1.00 97.81 90 GLN A C 1
ATOM 665 O O . GLN A 1 90 ? -9.709 5.343 3.634 1.00 97.81 90 GLN A O 1
ATOM 670 N N . GLY A 1 91 ? -8.555 3.435 3.360 1.00 97.44 91 GLY A N 1
ATOM 671 C CA . GLY A 1 91 ? -7.305 4.028 2.904 1.00 97.44 91 GLY A CA 1
ATOM 672 C C . GLY A 1 91 ? -7.180 4.020 1.385 1.00 97.44 91 GLY A C 1
ATOM 673 O O . GLY A 1 91 ? -7.502 3.027 0.731 1.00 97.44 91 GLY A O 1
ATOM 674 N N . ARG A 1 92 ? -6.651 5.105 0.813 1.00 98.06 92 ARG A N 1
ATOM 675 C CA . ARG A 1 92 ? -6.130 5.115 -0.560 1.00 98.06 92 ARG A CA 1
ATOM 676 C C . ARG A 1 92 ? -4.623 5.252 -0.518 1.00 98.06 92 ARG A C 1
ATOM 678 O O . ARG A 1 92 ? -4.123 6.238 0.019 1.00 98.06 92 ARG A O 1
ATOM 685 N N . LEU A 1 93 ? -3.921 4.275 -1.074 1.00 97.62 93 LEU A N 1
ATOM 686 C CA . LEU A 1 93 ? -2.462 4.254 -1.132 1.00 97.62 93 LEU A CA 1
ATOM 687 C C . LEU A 1 93 ? -2.014 4.348 -2.586 1.00 97.62 93 LEU A C 1
ATOM 689 O O . LEU A 1 93 ? -2.644 3.765 -3.466 1.00 97.62 93 LEU A O 1
ATOM 693 N N . ARG A 1 94 ? -0.920 5.063 -2.823 1.00 97.69 94 ARG A N 1
ATOM 694 C CA . ARG A 1 94 ? -0.220 5.101 -4.102 1.00 97.69 94 ARG A CA 1
ATOM 695 C C . ARG A 1 94 ? 1.156 4.491 -3.929 1.00 97.69 94 ARG A C 1
ATOM 697 O O . ARG A 1 94 ? 1.909 4.946 -3.073 1.00 97.69 94 ARG A O 1
ATOM 704 N N . ILE A 1 95 ? 1.471 3.505 -4.756 1.00 96.56 95 ILE A N 1
ATOM 705 C CA . ILE A 1 95 ? 2.779 2.865 -4.824 1.00 96.56 95 ILE A CA 1
ATOM 706 C C . ILE A 1 95 ? 3.406 3.185 -6.178 1.00 96.56 95 ILE A C 1
ATOM 708 O O . ILE A 1 95 ? 2.728 3.142 -7.205 1.00 96.56 95 ILE A O 1
ATOM 712 N N . SER A 1 96 ? 4.693 3.499 -6.191 1.00 94.50 96 SER A N 1
ATOM 713 C CA . SER A 1 96 ? 5.473 3.667 -7.418 1.00 94.50 96 SER A CA 1
ATOM 714 C C . SER A 1 96 ? 6.915 3.247 -7.186 1.00 94.50 96 SER A C 1
ATOM 716 O O . SER A 1 96 ? 7.336 3.066 -6.045 1.00 94.50 96 SER A O 1
ATOM 718 N N . GLU A 1 97 ? 7.712 3.172 -8.245 1.00 88.94 97 GLU A N 1
ATOM 719 C CA . GLU A 1 97 ? 9.163 3.077 -8.087 1.00 88.94 97 GLU A CA 1
ATOM 720 C C . GLU A 1 97 ? 9.699 4.265 -7.276 1.00 88.94 97 GLU A C 1
ATOM 722 O O . GLU A 1 97 ? 9.228 5.406 -7.409 1.00 88.94 97 GLU A O 1
ATOM 727 N N . GLN A 1 98 ? 10.684 4.003 -6.419 1.00 80.31 98 GLN A N 1
ATOM 728 C CA . GLN A 1 98 ? 11.403 5.060 -5.728 1.00 80.31 98 GLN A CA 1
ATOM 729 C C . GLN A 1 98 ? 12.315 5.752 -6.745 1.00 80.31 98 GLN A C 1
ATOM 731 O O . GLN A 1 98 ? 13.295 5.171 -7.212 1.00 80.31 98 GLN A O 1
ATOM 736 N N . LYS A 1 99 ? 11.986 6.996 -7.118 1.00 59.94 99 LYS A N 1
ATOM 737 C CA . LYS A 1 99 ? 12.867 7.804 -7.971 1.00 59.94 99 LYS A CA 1
ATOM 738 C C . LYS A 1 99 ? 14.231 7.923 -7.286 1.00 59.94 99 LYS A C 1
ATOM 740 O O . LYS A 1 99 ? 14.312 8.487 -6.197 1.00 59.94 99 LYS A O 1
ATOM 745 N N . SER A 1 100 ? 15.252 7.345 -7.917 1.00 52.00 100 SER A N 1
ATOM 746 C CA . SER A 1 100 ? 16.658 7.478 -7.519 1.00 52.00 100 SER A CA 1
ATOM 747 C C . SER A 1 100 ? 17.187 8.881 -7.794 1.00 52.00 100 SER A C 1
ATOM 749 O O . SER A 1 100 ? 16.724 9.501 -8.781 1.00 52.00 100 SER A O 1
#

Mean predicted aligned error: 8.15 Å

Nearest PDB structures (foldseek):
  6ghu-assembly1_A  TM=9.226E-01  e=1.876E-06  Pseudomonas aeruginosa
  7ze0-assembly1_B  TM=6.391E-01  e=3.861E-03  Klebsiella oxytoca
  8ucg-assembly1_B  TM=6.776E-01  e=1.377E-01  Palaeococcus pacificus DY20341
  8uce-assembly1_B-2  TM=6.758E-01  e=1.693E-01  Palaeococcus pacificus DY20341
  3axs-assembly1_A  TM=8.119E-01  e=8.811E-01  Aquifex aeolicus

Sequence (100 aa):
MLQLEQLASSLRGGSLSSDADFLEMLDTLGQALNTVSETTLGKLDYRNGTMDLTLTAPDVDTLDKISRNIAGQGLSAEIQSANQQDDAIQGRLRISEQKS

pLDDT: mean 87.35, std 13.69, range [52.0, 98.06]